Protein AF-A0A3B9Z3I5-F1 (afdb_monomer_lite)

pLDDT: mean 75.82, std 17.89, range [48.62, 97.94]

Sequence (96 aa):
MAITASGIIIRTRIADIRRTGRNSSGVRIIRPDDGDTVVAASAFGQGDLDFVDFATPVVPDPEDSSVRILAPDEIEDDEPTEGATVDDEPETTPDA

Foldseek 3Di:
DWAKPVGDDDDDDPVVADDDDPPDPGDDRDDDDPPMDTPDDDDDDPPPPDPPPPVDPPPPDPPPPVDDDDDPVRPDPPDPPPDPPPPPDPPDDDDD

Radius of gyration: 24.22 Å; chains: 1; bounding box: 31×71×50 Å

Structure (mmCIF, N/CA/C/O ba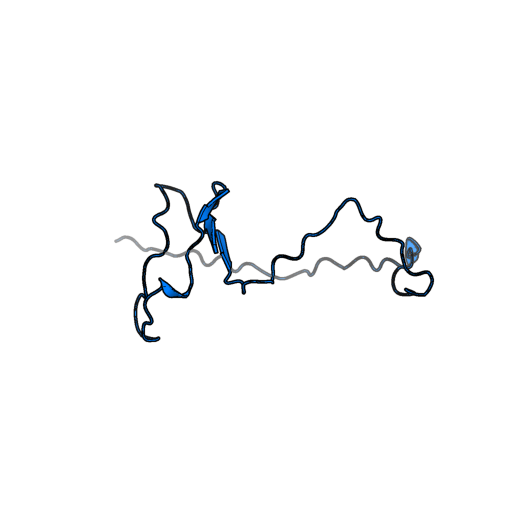ckbone):
data_AF-A0A3B9Z3I5-F1
#
_entry.id   AF-A0A3B9Z3I5-F1
#
loop_
_atom_site.group_PDB
_atom_site.id
_atom_site.type_symbol
_atom_site.label_atom_id
_atom_site.label_alt_id
_atom_site.label_comp_id
_atom_site.label_asym_id
_atom_site.label_entity_id
_atom_site.label_seq_id
_atom_site.pdbx_PDB_ins_code
_atom_site.Cartn_x
_atom_site.Cartn_y
_atom_site.Cartn_z
_atom_site.occupancy
_atom_site.B_iso_or_equiv
_atom_site.auth_seq_id
_atom_site.auth_comp_id
_atom_site.auth_asym_id
_atom_site.auth_atom_id
_atom_site.pdbx_PDB_model_num
ATOM 1 N N . MET A 1 1 ? 0.073 -5.165 -4.345 1.00 91.25 1 MET A N 1
ATOM 2 C CA . MET A 1 1 ? -1.116 -5.182 -3.477 1.00 91.25 1 MET A CA 1
ATOM 3 C C . MET A 1 1 ? -0.971 -4.090 -2.433 1.00 91.25 1 MET A C 1
ATOM 5 O O . MET A 1 1 ? 0.156 -3.805 -2.044 1.00 91.25 1 MET A O 1
ATOM 9 N N . ALA A 1 2 ? -2.083 -3.496 -2.012 1.00 95.00 2 ALA A N 1
ATOM 10 C CA . ALA A 1 2 ? -2.185 -2.641 -0.830 1.00 95.00 2 ALA A CA 1
ATOM 11 C C . ALA A 1 2 ? -3.359 -3.139 0.025 1.00 95.00 2 ALA A C 1
ATOM 13 O O . ALA A 1 2 ? -4.357 -3.586 -0.544 1.00 95.00 2 ALA A O 1
ATOM 14 N N . ILE A 1 3 ? -3.216 -3.100 1.347 1.00 96.75 3 ILE A N 1
ATOM 15 C CA . ILE A 1 3 ? -4.176 -3.632 2.319 1.00 96.75 3 ILE A CA 1
ATOM 16 C C . ILE A 1 3 ? -4.453 -2.547 3.355 1.00 96.75 3 ILE A C 1
ATOM 18 O O . ILE A 1 3 ? -3.509 -1.960 3.894 1.00 96.75 3 ILE A O 1
ATOM 22 N N . THR A 1 4 ? -5.727 -2.270 3.617 1.00 97.81 4 THR A N 1
ATOM 23 C CA . THR A 1 4 ? -6.142 -1.338 4.671 1.00 97.81 4 THR A CA 1
ATOM 24 C C . THR A 1 4 ? -6.371 -2.037 6.010 1.00 97.81 4 THR A C 1
ATOM 26 O O . THR A 1 4 ? -6.485 -3.263 6.061 1.00 97.81 4 THR A O 1
ATOM 29 N N . ALA A 1 5 ? -6.444 -1.273 7.101 1.00 97.75 5 ALA A N 1
ATOM 30 C CA . ALA A 1 5 ? -6.727 -1.800 8.438 1.00 97.75 5 ALA A CA 1
ATOM 31 C C . ALA A 1 5 ? -8.100 -2.488 8.506 1.00 97.75 5 ALA A C 1
ATOM 33 O O . ALA A 1 5 ? -8.257 -3.491 9.199 1.00 97.75 5 ALA A O 1
ATOM 34 N N . SER A 1 6 ? -9.074 -1.994 7.736 1.00 96.94 6 SER A N 1
ATOM 35 C CA . SER A 1 6 ? -10.400 -2.609 7.584 1.00 96.94 6 SER A CA 1
ATOM 36 C C . SER A 1 6 ? -10.409 -3.906 6.755 1.00 96.94 6 SER A C 1
ATOM 38 O O . SER A 1 6 ? -11.449 -4.553 6.628 1.00 96.94 6 SER A O 1
ATOM 40 N N . GLY A 1 7 ? -9.262 -4.316 6.200 1.00 95.38 7 GLY A N 1
ATOM 41 C CA . GLY A 1 7 ? -9.118 -5.542 5.413 1.00 95.38 7 GLY A CA 1
ATOM 42 C C . GLY A 1 7 ? -9.430 -5.381 3.923 1.00 95.38 7 GLY A C 1
ATOM 43 O O . GLY A 1 7 ? -9.540 -6.381 3.211 1.00 95.38 7 GLY A O 1
ATOM 44 N N . ILE A 1 8 ? -9.553 -4.151 3.412 1.00 95.81 8 ILE A N 1
ATOM 45 C CA . ILE A 1 8 ? -9.756 -3.911 1.979 1.00 95.81 8 ILE A CA 1
ATOM 46 C C . ILE A 1 8 ? -8.437 -4.146 1.243 1.00 95.81 8 ILE A C 1
ATOM 48 O O . ILE A 1 8 ? -7.425 -3.501 1.517 1.00 95.81 8 ILE A O 1
ATOM 52 N N . ILE A 1 9 ? -8.460 -5.057 0.266 1.00 95.31 9 ILE A N 1
ATOM 53 C CA . ILE A 1 9 ? -7.292 -5.421 -0.542 1.00 95.31 9 ILE A CA 1
ATOM 54 C C . ILE A 1 9 ? -7.448 -4.879 -1.958 1.00 95.31 9 ILE A C 1
ATOM 56 O O . ILE A 1 9 ? -8.391 -5.216 -2.674 1.00 95.31 9 ILE A O 1
ATOM 60 N N . ILE A 1 10 ? -6.458 -4.108 -2.407 1.00 94.00 10 ILE A N 1
ATOM 61 C CA . ILE A 1 10 ? -6.388 -3.596 -3.776 1.00 94.00 10 ILE A CA 1
ATOM 62 C C . ILE A 1 10 ? -5.213 -4.216 -4.525 1.00 94.00 10 ILE A C 1
ATOM 64 O O . ILE A 1 10 ? -4.053 -4.186 -4.095 1.00 94.00 10 ILE A O 1
ATOM 68 N N . ARG A 1 11 ? -5.526 -4.779 -5.697 1.00 92.44 11 ARG A N 1
ATOM 69 C CA . ARG A 1 11 ? -4.565 -5.358 -6.637 1.00 92.44 11 ARG A CA 1
ATOM 70 C C . ARG A 1 11 ? -4.409 -4.434 -7.838 1.00 92.44 11 ARG A C 1
ATOM 72 O O . ARG A 1 11 ? -5.343 -4.248 -8.608 1.00 92.44 11 ARG A O 1
ATOM 79 N N . THR A 1 12 ? -3.199 -3.930 -8.030 1.00 92.12 12 THR A N 1
ATOM 80 C CA . THR A 1 12 ? -2.842 -3.073 -9.164 1.00 92.12 12 THR A CA 1
ATOM 81 C C . THR A 1 12 ? -1.703 -3.734 -9.921 1.00 92.12 12 THR A C 1
ATOM 83 O O . THR A 1 12 ? -0.739 -4.189 -9.299 1.00 92.12 12 THR A O 1
ATOM 86 N N . ARG A 1 13 ? -1.798 -3.812 -11.254 1.00 92.38 13 ARG A N 1
ATOM 87 C CA . ARG A 1 13 ? -0.669 -4.277 -12.067 1.00 92.38 13 ARG A CA 1
ATOM 88 C C . ARG A 1 13 ? 0.440 -3.238 -11.995 1.00 92.38 13 ARG A C 1
ATOM 90 O O . ARG A 1 13 ? 0.186 -2.049 -12.151 1.00 92.38 13 ARG A O 1
ATOM 97 N N . ILE A 1 14 ? 1.680 -3.688 -11.816 1.00 91.38 14 ILE A N 1
ATOM 98 C CA . ILE A 1 14 ? 2.847 -2.792 -11.750 1.00 91.38 14 ILE A CA 1
ATOM 99 C C . ILE A 1 14 ? 2.973 -1.952 -13.029 1.00 91.38 14 ILE A C 1
ATOM 101 O O . ILE A 1 14 ? 3.344 -0.785 -12.958 1.00 91.38 14 ILE A O 1
ATOM 105 N N . ALA A 1 15 ? 2.605 -2.518 -14.183 1.00 92.19 15 ALA A N 1
ATOM 106 C CA . ALA A 1 15 ? 2.611 -1.820 -15.467 1.00 92.19 15 ALA A CA 1
ATOM 107 C C . ALA A 1 15 ? 1.672 -0.597 -15.515 1.00 92.19 15 ALA A C 1
ATOM 109 O O . ALA A 1 15 ? 1.935 0.329 -16.278 1.00 92.19 15 ALA A O 1
ATOM 110 N N . ASP A 1 16 ? 0.627 -0.571 -14.684 1.00 92.12 16 ASP A N 1
ATOM 111 C CA . ASP A 1 16 ? -0.341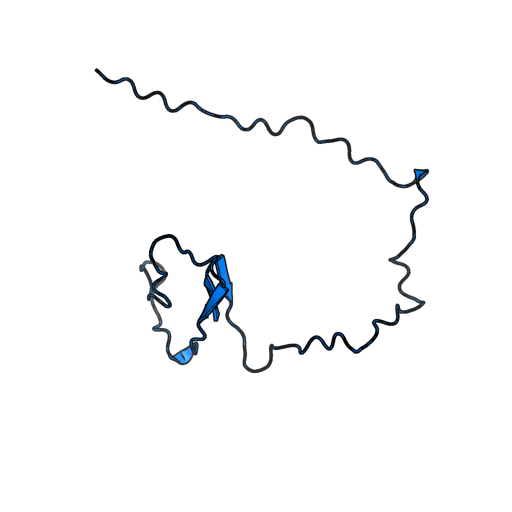 0.529 -14.633 1.00 92.12 16 ASP A CA 1
ATOM 112 C C . ASP A 1 16 ? 0.147 1.681 -13.722 1.00 92.12 16 ASP A C 1
ATOM 114 O O . ASP A 1 16 ? -0.422 2.774 -13.725 1.00 92.12 16 ASP A O 1
ATOM 118 N N . ILE A 1 17 ? 1.219 1.473 -12.943 1.00 93.12 17 ILE A N 1
ATOM 119 C CA . ILE A 1 17 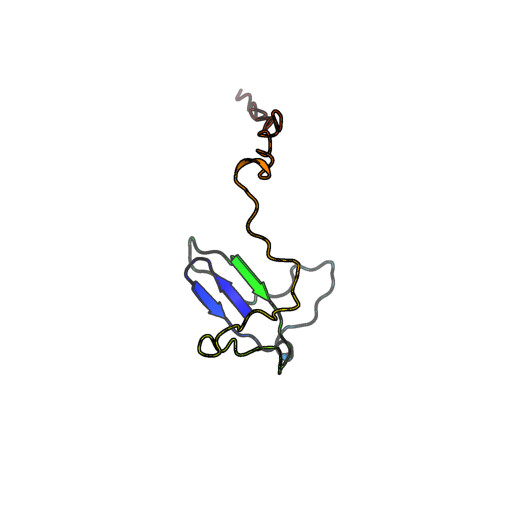? 1.779 2.480 -12.033 1.00 93.12 17 ILE A CA 1
ATOM 120 C C . ILE A 1 17 ? 2.756 3.375 -12.800 1.00 93.12 17 ILE A C 1
ATOM 122 O O . ILE A 1 17 ? 3.794 2.934 -13.300 1.00 93.12 17 ILE A O 1
ATOM 126 N N . ARG A 1 18 ? 2.451 4.676 -12.857 1.00 93.62 18 ARG A N 1
ATOM 127 C CA . ARG A 1 18 ? 3.318 5.661 -13.514 1.00 93.62 18 ARG A CA 1
ATOM 128 C C . ARG A 1 18 ? 4.680 5.732 -12.822 1.00 93.62 18 ARG A C 1
ATOM 130 O O . ARG A 1 18 ? 4.769 5.955 -11.616 1.00 93.62 18 ARG A O 1
ATOM 137 N N . ARG A 1 19 ? 5.750 5.651 -13.617 1.00 93.88 19 ARG A N 1
ATOM 138 C CA . ARG A 1 19 ? 7.113 5.925 -13.145 1.00 93.88 19 ARG A CA 1
ATOM 139 C C . ARG A 1 19 ? 7.248 7.397 -12.772 1.00 93.88 19 ARG A C 1
ATOM 141 O O . ARG A 1 19 ? 6.928 8.276 -13.572 1.00 93.88 19 ARG A O 1
ATOM 148 N N . THR A 1 20 ? 7.749 7.649 -11.572 1.00 94.69 20 THR A N 1
ATOM 149 C CA . THR A 1 20 ? 7.943 8.993 -11.029 1.00 94.69 20 THR A CA 1
ATOM 150 C C . THR A 1 20 ? 9.335 9.128 -10.415 1.00 94.69 20 THR A C 1
ATOM 152 O O . 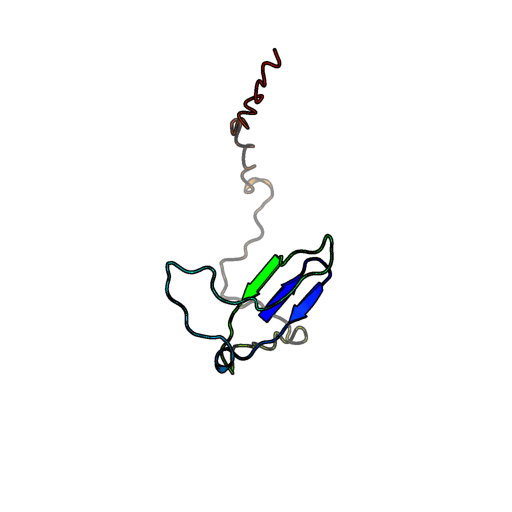THR A 1 20 ? 9.963 8.130 -10.063 1.00 94.69 20 THR A O 1
ATOM 155 N N . GLY A 1 21 ? 9.845 10.357 -10.339 1.00 94.38 21 GLY A N 1
ATOM 156 C CA . GLY A 1 21 ? 11.151 10.642 -9.744 1.00 94.38 21 GLY A CA 1
ATOM 157 C C . GLY A 1 21 ? 11.129 10.542 -8.216 1.00 94.38 21 GLY A C 1
ATOM 158 O O . GLY A 1 21 ? 10.070 10.616 -7.597 1.00 94.38 21 GLY A O 1
ATOM 159 N N . ARG A 1 22 ? 12.308 10.425 -7.594 1.00 93.00 22 ARG A N 1
ATOM 160 C CA . ARG A 1 22 ? 12.428 10.325 -6.126 1.00 93.00 22 ARG A CA 1
ATOM 161 C C . ARG A 1 22 ? 11.955 11.581 -5.390 1.00 93.00 22 ARG A C 1
ATOM 163 O O . ARG A 1 22 ? 11.396 11.464 -4.313 1.00 93.00 22 ARG A O 1
ATOM 170 N N . ASN A 1 23 ? 12.136 12.763 -5.982 1.00 96.38 23 ASN A N 1
ATOM 171 C CA . ASN A 1 23 ? 11.675 14.028 -5.407 1.00 96.38 23 ASN A CA 1
ATOM 172 C C . ASN A 1 23 ? 10.252 14.374 -5.884 1.00 96.38 23 ASN A C 1
ATOM 174 O O . ASN A 1 23 ? 10.022 15.400 -6.519 1.00 96.38 23 ASN A O 1
ATOM 178 N N . SER A 1 24 ? 9.314 13.446 -5.692 1.00 94.44 24 SER A N 1
ATOM 179 C CA . SER A 1 24 ? 7.908 13.623 -6.063 1.00 94.44 24 SER A CA 1
ATOM 180 C C . SER A 1 24 ? 6.995 12.916 -5.068 1.00 94.44 24 SER A C 1
ATOM 182 O O . SER A 1 24 ? 7.402 11.952 -4.427 1.00 94.44 24 SER A O 1
ATOM 184 N N . SER A 1 25 ? 5.734 13.338 -4.990 1.00 92.81 25 SER A N 1
ATOM 185 C CA . SER A 1 25 ? 4.715 12.696 -4.143 1.00 92.81 25 SER A CA 1
ATOM 186 C C . SER A 1 25 ? 4.207 11.354 -4.688 1.00 92.81 25 SER A C 1
ATOM 188 O O . SER A 1 25 ? 3.342 10.724 -4.085 1.00 92.81 25 SER A O 1
ATOM 190 N N . GLY A 1 26 ? 4.707 10.920 -5.845 1.00 93.50 26 GLY A N 1
ATOM 191 C CA . GLY A 1 26 ? 4.280 9.690 -6.494 1.00 93.50 26 GLY A CA 1
ATOM 192 C C . GLY A 1 26 ? 2.846 9.722 -7.023 1.00 93.50 26 GLY A C 1
ATOM 193 O O . GLY A 1 26 ? 2.325 10.764 -7.419 1.00 93.50 26 GLY A O 1
ATOM 194 N N . VAL A 1 27 ? 2.230 8.541 -7.091 1.00 93.50 27 VAL A N 1
ATOM 195 C CA . VAL A 1 27 ? 0.846 8.355 -7.541 1.00 93.50 27 VAL A CA 1
ATOM 196 C C . VAL A 1 27 ? 0.035 7.643 -6.472 1.00 93.50 27 VAL A C 1
ATOM 198 O O . VAL A 1 27 ? 0.547 6.804 -5.733 1.00 93.50 27 VAL A O 1
ATOM 201 N N . ARG A 1 28 ? -1.254 7.967 -6.398 1.00 93.25 28 ARG A N 1
ATOM 202 C CA . ARG A 1 28 ? -2.161 7.366 -5.424 1.00 93.25 28 ARG A CA 1
ATOM 203 C C . ARG A 1 28 ? -2.698 6.033 -5.947 1.00 93.25 28 ARG A C 1
ATOM 205 O O . ARG A 1 28 ? -3.354 6.011 -6.982 1.00 93.25 28 ARG A O 1
ATOM 212 N N . ILE A 1 29 ? -2.445 4.953 -5.207 1.00 93.69 29 ILE A N 1
ATOM 213 C CA . ILE A 1 29 ? -2.945 3.601 -5.517 1.00 93.69 29 ILE A CA 1
ATOM 214 C C . ILE A 1 29 ? -4.364 3.384 -4.963 1.00 93.69 29 ILE A C 1
ATOM 216 O O . ILE A 1 29 ? -5.195 2.775 -5.628 1.00 93.69 29 ILE A O 1
ATOM 220 N N . ILE A 1 30 ? -4.646 3.902 -3.763 1.00 94.00 30 ILE A N 1
ATOM 221 C CA . ILE A 1 30 ? -5.914 3.743 -3.036 1.00 94.00 30 ILE A CA 1
ATOM 222 C C . ILE A 1 30 ? -6.322 5.064 -2.374 1.00 94.00 30 ILE A C 1
ATOM 224 O O . ILE A 1 30 ? -5.466 5.868 -2.000 1.00 94.00 30 ILE A O 1
ATOM 228 N N . ARG A 1 31 ? -7.630 5.290 -2.239 1.00 94.88 31 ARG A N 1
ATOM 229 C CA . ARG A 1 31 ? -8.208 6.273 -1.315 1.00 94.88 31 ARG A CA 1
ATOM 230 C C . ARG A 1 31 ? -8.900 5.486 -0.199 1.00 94.88 31 ARG A C 1
ATOM 232 O O . ARG A 1 31 ? -9.927 4.890 -0.503 1.00 94.88 31 ARG A O 1
ATOM 239 N N . PRO A 1 32 ? -8.314 5.403 1.005 1.00 94.94 32 PRO A N 1
ATOM 240 C CA . PRO A 1 32 ? -9.011 4.847 2.158 1.00 94.94 32 PRO A CA 1
ATOM 241 C C . PRO A 1 32 ? -10.254 5.685 2.471 1.00 94.94 32 PRO A C 1
ATOM 243 O O . PRO A 1 32 ? -10.268 6.885 2.173 1.00 94.94 32 PRO A O 1
ATOM 246 N N . ASP A 1 33 ? -11.269 5.050 3.047 1.00 95.50 33 ASP A N 1
ATOM 247 C CA . ASP A 1 33 ? -12.419 5.753 3.613 1.00 95.50 33 ASP A CA 1
ATOM 248 C C . ASP A 1 33 ? -12.010 6.524 4.882 1.00 95.50 33 ASP A C 1
ATOM 250 O O . ASP A 1 33 ? -10.912 6.343 5.420 1.00 95.50 33 ASP A O 1
ATOM 254 N N . ASP A 1 34 ? -12.887 7.404 5.364 1.00 96.44 34 ASP A N 1
ATOM 255 C CA . ASP A 1 34 ? -12.611 8.210 6.553 1.00 96.44 34 ASP A CA 1
ATOM 256 C C . ASP A 1 34 ? -12.348 7.321 7.780 1.00 96.44 34 ASP A C 1
ATOM 258 O O . ASP A 1 34 ? -13.161 6.475 8.151 1.00 96.44 34 ASP A O 1
ATOM 262 N N . GLY A 1 35 ? -11.195 7.533 8.421 1.00 96.88 35 GLY A N 1
ATOM 263 C CA . GLY A 1 35 ? -10.750 6.750 9.578 1.00 96.88 35 GLY A CA 1
ATOM 264 C C . GLY A 1 35 ? -10.044 5.433 9.239 1.00 96.88 35 GLY A C 1
ATOM 265 O O . GLY A 1 35 ? -9.585 4.756 10.156 1.00 96.88 35 GLY A O 1
ATOM 266 N N . ASP A 1 36 ? -9.908 5.079 7.959 1.00 97.19 36 ASP A N 1
ATOM 267 C CA . ASP A 1 36 ? -9.147 3.907 7.523 1.00 97.19 36 ASP A CA 1
ATOM 268 C C . ASP A 1 36 ? -7.734 4.291 7.056 1.00 97.19 36 ASP A C 1
ATOM 270 O O . ASP A 1 36 ? -7.447 5.423 6.658 1.00 97.19 36 ASP A O 1
ATOM 274 N N . THR A 1 37 ? -6.817 3.330 7.101 1.00 97.31 37 THR A N 1
ATOM 275 C CA . THR A 1 37 ? -5.415 3.538 6.732 1.00 97.31 37 THR A CA 1
ATOM 276 C C . THR A 1 37 ? -4.836 2.320 6.037 1.00 97.31 37 THR A C 1
ATOM 278 O O . THR A 1 37 ? -5.289 1.196 6.236 1.00 97.31 37 THR A O 1
ATOM 281 N N . VAL A 1 38 ? -3.809 2.531 5.216 1.00 96.81 38 VAL A N 1
ATOM 282 C CA . VAL A 1 38 ? -3.058 1.440 4.589 1.00 96.81 38 VAL A CA 1
ATOM 283 C C . VAL A 1 38 ? -2.069 0.885 5.607 1.00 96.81 38 VAL A C 1
ATOM 285 O O . VAL A 1 38 ? -1.185 1.605 6.060 1.00 96.81 38 VAL A O 1
ATOM 288 N N . VAL A 1 39 ? -2.197 -0.400 5.927 1.00 97.94 39 VAL A N 1
ATOM 289 C CA . VAL A 1 39 ? -1.329 -1.092 6.896 1.00 97.94 39 VAL A CA 1
ATOM 290 C C . VAL A 1 39 ? -0.266 -1.951 6.223 1.00 97.94 39 VAL A C 1
ATOM 292 O O . VAL A 1 39 ? 0.764 -2.236 6.825 1.00 97.94 39 VAL A O 1
ATOM 295 N N . ALA A 1 40 ? -0.476 -2.347 4.964 1.00 96.38 40 ALA A N 1
ATOM 296 C CA . ALA A 1 40 ? 0.509 -3.119 4.217 1.00 96.38 40 ALA A CA 1
ATOM 297 C C . ALA A 1 40 ? 0.487 -2.800 2.721 1.00 96.38 40 ALA A C 1
ATOM 299 O O . ALA A 1 40 ? -0.560 -2.549 2.119 1.00 96.38 40 ALA A O 1
ATOM 300 N N . ALA A 1 41 ? 1.658 -2.876 2.096 1.00 94.25 41 ALA A N 1
ATOM 301 C CA . ALA A 1 41 ? 1.811 -2.851 0.651 1.00 94.25 41 ALA A CA 1
ATOM 302 C C . ALA A 1 41 ? 2.961 -3.773 0.243 1.00 94.25 41 ALA A C 1
ATOM 304 O O . ALA A 1 41 ? 4.017 -3.772 0.865 1.00 94.25 41 ALA A O 1
ATOM 305 N N . SER A 1 42 ? 2.756 -4.553 -0.815 1.00 93.69 42 SER A N 1
ATOM 306 C CA . SER A 1 42 ? 3.790 -5.435 -1.359 1.00 93.69 42 SER A CA 1
ATOM 307 C C . SER A 1 42 ? 3.643 -5.589 -2.868 1.00 93.69 42 SER A C 1
ATOM 309 O O . SER A 1 42 ? 2.529 -5.584 -3.404 1.00 93.69 42 SER A O 1
ATOM 311 N N . ALA A 1 43 ? 4.762 -5.706 -3.570 1.00 91.12 43 ALA A N 1
ATOM 312 C CA . ALA A 1 43 ? 4.815 -6.011 -4.991 1.00 91.12 43 ALA A CA 1
ATOM 313 C C . ALA A 1 43 ? 5.283 -7.458 -5.157 1.00 91.12 43 ALA A C 1
ATOM 315 O O . ALA A 1 43 ? 6.276 -7.848 -4.559 1.00 91.12 43 ALA A O 1
ATOM 316 N N . PHE A 1 44 ? 4.574 -8.224 -5.982 1.00 88.06 44 PHE A N 1
ATOM 317 C CA . PHE A 1 44 ? 4.866 -9.634 -6.224 1.00 88.06 44 PHE A CA 1
ATOM 318 C C . PHE A 1 44 ? 4.981 -9.878 -7.724 1.00 88.06 44 PHE A C 1
ATOM 320 O O . PHE A 1 44 ? 4.234 -9.284 -8.516 1.00 88.06 44 PHE A O 1
ATOM 327 N N . GLY A 1 45 ? 5.917 -10.741 -8.102 1.00 85.69 45 GLY A N 1
ATOM 328 C CA . GLY A 1 45 ? 6.043 -11.280 -9.443 1.00 85.69 45 GLY A CA 1
ATOM 329 C C . GLY A 1 45 ? 4.921 -12.262 -9.767 1.00 85.69 45 GLY A C 1
ATOM 330 O O . GLY A 1 45 ? 4.197 -12.759 -8.901 1.00 85.69 45 GLY A O 1
ATOM 331 N N . GLN A 1 46 ? 4.759 -12.547 -11.056 1.00 67.69 46 GLN A N 1
ATOM 332 C CA . GLN A 1 46 ? 3.822 -13.563 -11.516 1.00 67.69 46 GLN A CA 1
ATOM 333 C C . GLN A 1 46 ? 4.435 -14.945 -11.258 1.00 67.69 46 GLN A C 1
ATOM 335 O O . GLN A 1 46 ? 5.124 -15.485 -12.115 1.00 67.69 46 GLN A O 1
ATOM 340 N N . GLY A 1 47 ? 4.235 -15.461 -10.045 1.00 69.38 47 GLY A N 1
ATOM 341 C CA . GLY A 1 47 ? 4.825 -16.719 -9.577 1.00 69.38 47 GLY A CA 1
ATOM 342 C C . GLY A 1 47 ? 5.061 -16.775 -8.067 1.00 69.38 47 GLY A C 1
ATOM 343 O O . GLY A 1 47 ? 5.067 -17.866 -7.524 1.00 69.38 47 GLY A O 1
ATOM 344 N N . ASP A 1 4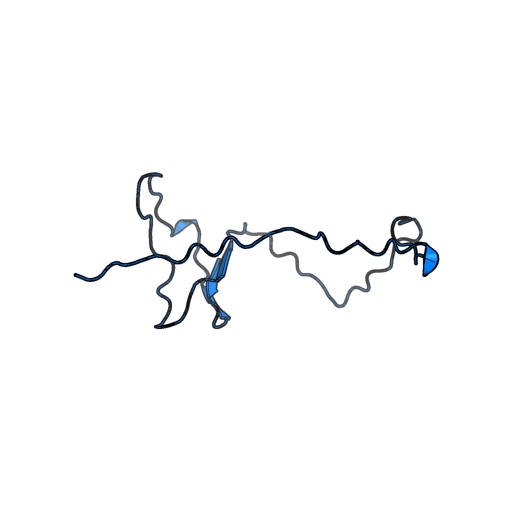8 ? 5.147 -15.626 -7.388 1.00 65.12 48 ASP A N 1
ATOM 345 C CA . ASP A 1 48 ? 5.512 -15.534 -5.957 1.00 65.12 48 ASP A CA 1
ATOM 346 C C . ASP A 1 48 ? 4.372 -15.894 -4.984 1.00 65.12 48 ASP A C 1
ATOM 348 O O . ASP A 1 48 ? 4.445 -15.601 -3.792 1.00 65.12 48 ASP A O 1
ATOM 352 N N . LEU A 1 49 ? 3.266 -16.455 -5.480 1.00 61.16 49 LEU A N 1
ATOM 353 C CA . LEU A 1 49 ? 2.221 -16.965 -4.599 1.00 61.16 49 LEU A CA 1
ATOM 354 C C . LEU A 1 49 ? 2.517 -18.427 -4.322 1.00 61.16 49 LEU A C 1
ATOM 356 O O . LEU A 1 49 ? 1.984 -19.318 -4.986 1.00 61.16 49 LEU A O 1
ATOM 360 N N . ASP A 1 50 ? 3.367 -18.643 -3.328 1.00 61.97 50 ASP A N 1
ATOM 361 C CA . ASP A 1 50 ? 3.541 -19.951 -2.727 1.00 61.97 50 ASP A CA 1
ATOM 362 C C . ASP A 1 50 ? 2.190 -20.340 -2.121 1.00 61.97 50 ASP A C 1
ATOM 364 O O . ASP A 1 50 ? 1.709 -19.745 -1.151 1.00 61.97 50 ASP A O 1
ATOM 368 N N . PHE A 1 51 ? 1.518 -21.307 -2.742 1.00 54.00 51 PHE A N 1
ATOM 369 C CA . PHE A 1 51 ? 0.387 -21.966 -2.113 1.00 54.00 51 PHE A CA 1
ATOM 370 C C . PHE A 1 51 ? 0.936 -22.727 -0.909 1.00 54.00 51 PHE A C 1
ATOM 372 O O . PHE A 1 51 ? 1.496 -23.811 -1.057 1.00 54.00 51 PHE A O 1
ATOM 379 N N . VAL A 1 52 ? 0.800 -22.144 0.281 1.00 54.72 52 VAL A N 1
ATOM 380 C CA . VAL A 1 52 ? 1.063 -22.852 1.533 1.00 54.72 52 VAL A CA 1
ATOM 381 C C . VAL A 1 52 ? -0.070 -23.858 1.704 1.00 54.72 52 VAL A C 1
ATOM 383 O O . VAL A 1 52 ? -1.177 -23.513 2.121 1.00 54.72 52 VAL A O 1
ATOM 386 N N . ASP A 1 53 ? 0.169 -25.095 1.275 1.00 50.16 53 ASP A N 1
ATOM 387 C CA . ASP A 1 53 ? -0.766 -26.185 1.501 1.00 50.16 53 ASP A CA 1
ATOM 388 C C . ASP A 1 53 ? -0.714 -26.590 2.977 1.00 50.16 53 ASP A C 1
ATOM 390 O O . ASP A 1 53 ? 0.116 -27.393 3.396 1.00 50.16 53 ASP A O 1
ATOM 394 N N . PHE A 1 54 ? -1.628 -26.039 3.775 1.00 56.09 54 PHE A N 1
ATOM 395 C CA . PHE A 1 54 ? -1.802 -26.435 5.173 1.00 56.09 54 PHE A CA 1
ATOM 396 C C . PHE A 1 54 ? -2.230 -27.906 5.336 1.00 56.09 54 PHE A C 1
ATOM 398 O O . PHE A 1 54 ? -2.238 -28.406 6.459 1.00 56.09 54 PHE A O 1
ATOM 405 N N . ALA A 1 55 ? -2.603 -28.606 4.254 1.00 64.69 55 ALA A N 1
ATOM 406 C CA . ALA A 1 55 ? -2.904 -30.035 4.286 1.00 64.69 55 ALA A CA 1
ATOM 407 C C . ALA A 1 55 ? -1.659 -30.922 4.133 1.00 64.69 55 ALA A C 1
ATOM 409 O O . ALA A 1 55 ? -1.763 -32.132 4.342 1.00 64.69 55 ALA A O 1
ATOM 410 N N . THR A 1 56 ? -0.488 -30.357 3.820 1.00 52.94 56 THR A N 1
ATOM 411 C CA . THR A 1 56 ? 0.766 -31.108 3.857 1.00 52.94 56 THR A CA 1
ATOM 412 C C . THR A 1 56 ? 1.291 -31.102 5.296 1.00 52.94 56 THR A C 1
ATOM 414 O O . THR A 1 56 ? 1.706 -30.049 5.785 1.00 52.94 56 THR A O 1
ATOM 417 N N . PRO A 1 57 ? 1.273 -32.239 6.020 1.00 56.22 57 PRO A N 1
ATOM 418 C CA . PRO A 1 57 ? 1.870 -32.288 7.344 1.00 56.22 57 PRO A CA 1
ATOM 419 C C . PRO A 1 57 ? 3.363 -31.988 7.207 1.00 56.22 57 PRO A C 1
ATOM 421 O O . PRO A 1 57 ? 4.077 -32.683 6.483 1.00 56.22 57 PRO A O 1
ATOM 424 N N . VAL A 1 58 ? 3.832 -30.952 7.906 1.00 64.50 58 VAL A N 1
ATOM 425 C CA . VAL A 1 58 ? 5.262 -30.734 8.128 1.00 64.50 58 VAL A CA 1
ATOM 426 C C . VAL A 1 58 ? 5.748 -31.928 8.940 1.00 64.50 58 VAL A C 1
ATOM 428 O O . VAL A 1 58 ? 5.524 -32.003 10.146 1.00 64.50 58 VAL A O 1
ATOM 431 N N . VAL A 1 59 ? 6.334 -32.912 8.262 1.00 68.88 59 VAL A N 1
ATOM 432 C CA . VAL A 1 59 ? 7.053 -33.993 8.927 1.00 68.88 59 VAL A CA 1
ATOM 433 C C . VAL A 1 59 ? 8.389 -33.382 9.344 1.00 68.88 59 VAL A C 1
ATOM 435 O O . VAL A 1 59 ? 9.150 -33.003 8.452 1.00 68.88 59 VAL A O 1
ATOM 438 N N . PRO A 1 60 ? 8.664 -33.206 10.648 1.00 61.66 60 PRO A N 1
ATOM 439 C CA . PRO A 1 60 ? 9.965 -32.721 11.080 1.00 61.66 60 PRO A CA 1
ATOM 440 C C . PRO A 1 60 ? 11.033 -33.682 10.556 1.00 61.66 60 PRO A C 1
ATOM 442 O O . PRO A 1 60 ? 10.906 -34.901 10.713 1.00 61.66 60 PRO A O 1
ATOM 445 N N . ASP A 1 61 ? 12.046 -33.133 9.892 1.00 66.38 61 ASP A N 1
ATOM 446 C CA . ASP A 1 61 ? 13.211 -33.904 9.481 1.00 66.38 61 ASP A CA 1
ATOM 447 C C . ASP A 1 61 ? 13.873 -34.455 10.757 1.00 66.38 61 ASP A C 1
ATOM 449 O O . ASP A 1 61 ? 14.178 -33.672 11.662 1.00 66.38 61 ASP A O 1
ATOM 453 N N . PRO A 1 62 ? 14.072 -35.780 10.887 1.00 63.44 62 PRO A N 1
ATOM 454 C CA . PRO A 1 62 ? 14.745 -36.344 12.052 1.00 63.44 62 PRO A CA 1
ATOM 455 C C . PRO A 1 62 ? 16.183 -35.824 12.235 1.00 63.44 62 PRO A C 1
ATOM 457 O O . PRO A 1 62 ? 16.742 -36.000 13.317 1.00 63.44 62 PRO A O 1
ATOM 460 N N . GLU A 1 63 ? 16.780 -35.192 11.219 1.00 62.34 63 GLU A N 1
ATOM 461 C CA . GLU A 1 63 ? 18.121 -34.601 11.278 1.00 62.34 63 GLU A CA 1
ATOM 462 C C . GLU A 1 63 ? 18.114 -33.098 11.616 1.00 62.34 63 GLU A C 1
ATOM 464 O O . GLU A 1 63 ? 19.184 -32.516 11.829 1.00 62.34 63 GLU A O 1
ATOM 469 N N . ASP A 1 64 ? 16.940 -32.460 11.738 1.00 62.09 64 ASP A N 1
ATOM 470 C CA . ASP A 1 64 ? 16.833 -31.069 12.189 1.00 62.09 64 ASP A CA 1
ATOM 471 C C . ASP A 1 64 ? 17.041 -30.979 13.708 1.00 62.09 64 ASP A C 1
ATOM 473 O O . ASP A 1 64 ? 16.135 -30.854 14.532 1.00 62.09 64 ASP A O 1
ATOM 477 N N . SER A 1 65 ? 18.315 -31.080 14.080 1.00 56.81 65 SER A N 1
ATOM 478 C CA . SER A 1 65 ? 18.830 -31.000 15.447 1.00 56.81 65 SER A CA 1
ATOM 479 C C . SER A 1 65 ? 18.609 -29.644 16.137 1.00 56.81 65 SER A C 1
ATOM 481 O O . SER A 1 65 ? 19.019 -29.490 17.291 1.00 56.81 65 SER A O 1
ATOM 483 N N . SER A 1 66 ? 17.970 -28.678 15.465 1.00 57.69 66 SER A N 1
ATOM 484 C CA . SER A 1 66 ? 17.725 -27.329 15.985 1.00 57.69 66 SER A CA 1
ATOM 485 C C . SER A 1 66 ? 16.519 -27.234 16.926 1.00 57.69 66 SER A C 1
ATOM 487 O O . SER A 1 66 ? 16.455 -26.309 17.735 1.00 57.69 66 SER A O 1
ATOM 489 N N . VAL A 1 67 ? 15.600 -28.207 16.902 1.00 50.84 67 VAL A N 1
ATOM 490 C CA . VAL A 1 67 ? 14.443 -28.238 17.809 1.00 50.84 67 VAL A CA 1
ATOM 491 C C . VAL A 1 67 ? 14.727 -29.187 18.971 1.00 50.84 67 VAL A C 1
ATOM 493 O O . VAL A 1 67 ? 14.492 -30.393 18.892 1.00 50.84 67 VAL A O 1
ATOM 496 N N . ARG A 1 68 ? 15.232 -28.647 20.084 1.00 58.31 68 ARG A N 1
ATOM 497 C CA . ARG A 1 68 ? 15.309 -29.368 21.364 1.00 58.31 68 ARG A CA 1
ATOM 498 C C . ARG A 1 68 ? 14.353 -28.746 22.369 1.00 58.31 68 ARG A C 1
ATOM 500 O O . ARG A 1 68 ? 14.287 -27.530 22.503 1.00 58.31 68 ARG A O 1
ATOM 507 N N . ILE A 1 69 ? 13.614 -29.602 23.072 1.00 57.28 69 ILE A N 1
ATOM 508 C CA . ILE A 1 69 ? 12.840 -29.199 24.244 1.00 57.28 69 ILE A CA 1
ATOM 509 C C . ILE A 1 69 ? 13.862 -28.911 25.344 1.00 57.28 69 ILE A C 1
ATOM 511 O O . ILE A 1 69 ? 14.477 -29.846 25.854 1.00 57.28 69 ILE A O 1
ATOM 515 N N . LEU A 1 70 ? 14.073 -27.628 25.640 1.00 52.44 70 LEU A N 1
ATOM 516 C CA . LEU A 1 70 ? 14.921 -27.192 26.745 1.00 52.44 70 LEU A CA 1
ATOM 517 C C . LEU A 1 70 ? 14.305 -27.675 28.056 1.00 52.44 70 LEU A C 1
ATOM 519 O O . LEU A 1 70 ? 13.086 -27.577 28.252 1.00 52.44 70 LEU A O 1
ATOM 523 N N . ALA A 1 71 ? 15.133 -28.227 28.938 1.00 68.12 71 ALA A N 1
ATOM 524 C CA . ALA A 1 71 ? 14.683 -28.491 30.293 1.00 68.12 71 ALA A CA 1
ATOM 525 C C . ALA A 1 71 ? 14.335 -27.147 30.976 1.00 68.12 71 ALA A C 1
ATOM 527 O O . ALA A 1 71 ? 14.885 -26.112 30.599 1.00 68.12 71 ALA A O 1
ATOM 528 N N . PRO A 1 72 ? 13.397 -27.109 31.941 1.00 65.06 72 PRO A N 1
ATOM 529 C CA . PRO A 1 72 ? 12.950 -25.854 32.554 1.00 65.06 72 PRO A CA 1
ATOM 530 C C . PRO A 1 72 ? 14.081 -25.023 33.177 1.00 65.06 72 PRO A C 1
ATOM 532 O O . PRO A 1 72 ? 13.948 -23.815 33.304 1.00 65.06 72 PRO A O 1
ATOM 535 N N . ASP A 1 73 ? 15.173 -25.673 33.570 1.00 69.19 73 ASP A N 1
ATOM 536 C CA . ASP A 1 73 ? 16.395 -25.085 34.118 1.00 69.19 73 ASP A CA 1
ATOM 537 C C . ASP A 1 73 ? 17.365 -24.531 33.058 1.00 69.19 73 ASP A C 1
ATOM 539 O O . ASP A 1 73 ? 18.295 -23.814 33.413 1.00 69.19 73 ASP A O 1
ATOM 543 N N . GLU A 1 74 ? 17.150 -24.835 31.774 1.00 64.88 74 GLU A N 1
ATOM 544 C CA . GLU A 1 74 ? 17.921 -24.313 30.631 1.00 64.88 74 GLU A CA 1
ATOM 545 C C . GLU A 1 74 ? 17.251 -23.107 29.952 1.00 64.88 74 GLU A C 1
ATOM 547 O O . GLU A 1 74 ? 17.797 -22.542 29.004 1.00 64.88 74 GLU A O 1
ATOM 552 N N . ILE A 1 75 ? 16.059 -22.714 30.405 1.00 67.75 75 ILE A N 1
ATOM 553 C CA . ILE A 1 75 ? 15.430 -21.466 29.981 1.00 67.75 75 ILE A CA 1
ATOM 554 C C . ILE A 1 75 ? 16.095 -20.355 30.792 1.00 67.75 75 ILE A C 1
ATOM 556 O O . ILE A 1 75 ? 15.799 -20.181 31.971 1.00 67.75 75 ILE A O 1
ATOM 560 N N . GLU A 1 76 ? 17.025 -19.626 30.177 1.00 63.00 76 GLU A N 1
ATOM 561 C CA . GLU A 1 76 ? 17.501 -18.366 30.741 1.00 63.00 76 GLU A CA 1
ATOM 562 C C . GLU A 1 76 ? 16.302 -17.407 30.776 1.00 63.00 76 GLU A C 1
ATOM 564 O O . GLU A 1 76 ? 15.781 -17.020 29.728 1.00 63.00 76 GLU A O 1
ATOM 569 N N . ASP A 1 77 ? 15.812 -17.088 31.979 1.00 56.59 77 ASP A N 1
ATOM 570 C CA . ASP A 1 77 ? 14.862 -15.998 32.182 1.00 56.59 77 ASP A CA 1
ATOM 571 C C . ASP A 1 77 ? 15.523 -14.729 31.625 1.00 56.59 77 ASP A C 1
ATOM 573 O O . ASP A 1 77 ? 16.491 -14.225 32.197 1.00 56.59 77 ASP A O 1
ATOM 577 N N . ASP A 1 78 ? 15.053 -14.256 30.469 1.00 60.66 78 ASP A N 1
ATOM 578 C CA . ASP A 1 78 ? 15.477 -12.983 29.893 1.00 60.66 78 ASP A CA 1
ATOM 579 C C . ASP A 1 78 ? 15.113 -11.897 30.914 1.00 60.66 78 ASP A C 1
ATOM 581 O O . ASP A 1 78 ? 13.941 -11.543 31.077 1.00 60.66 78 ASP A O 1
ATOM 585 N N . GLU A 1 79 ? 16.107 -11.459 31.696 1.00 48.62 79 GLU A N 1
ATOM 586 C CA . GLU A 1 79 ? 15.946 -10.393 32.678 1.00 48.62 79 GLU A CA 1
ATOM 587 C C . GLU A 1 79 ? 15.302 -9.206 31.951 1.00 48.62 79 GLU A C 1
ATOM 589 O O . GLU A 1 79 ? 15.833 -8.754 30.926 1.00 48.62 79 GLU A O 1
ATOM 594 N N . PRO A 1 80 ? 14.155 -8.689 32.430 1.00 56.69 80 PRO A N 1
ATOM 595 C CA . PRO A 1 80 ? 13.516 -7.561 31.782 1.00 56.69 80 PRO A CA 1
ATOM 596 C C . PRO A 1 80 ? 14.539 -6.434 31.747 1.00 56.69 80 PRO A C 1
ATOM 598 O O . PRO A 1 80 ? 15.024 -6.007 32.792 1.00 56.69 80 PRO A O 1
ATOM 601 N N . THR A 1 81 ? 14.911 -5.983 30.547 1.00 54.31 81 THR A N 1
ATOM 602 C CA . THR A 1 81 ? 15.900 -4.917 30.397 1.00 54.31 81 THR A CA 1
ATOM 603 C C . THR A 1 81 ? 15.363 -3.665 31.089 1.00 54.31 81 THR A C 1
ATOM 605 O O . THR A 1 81 ? 14.507 -2.953 30.560 1.00 54.31 81 THR A O 1
ATOM 608 N N . GLU A 1 82 ? 15.831 -3.420 32.311 1.00 55.88 82 GLU A N 1
ATOM 609 C CA . GLU A 1 82 ? 15.528 -2.222 33.075 1.00 55.88 82 GLU A CA 1
ATOM 610 C C . GLU A 1 82 ? 16.202 -1.043 32.363 1.00 55.88 82 GLU A C 1
ATOM 612 O O . GLU A 1 82 ? 17.426 -0.921 32.346 1.00 55.88 82 GLU A O 1
ATOM 617 N N . GLY A 1 83 ? 15.394 -0.191 31.726 1.00 55.50 83 GLY A N 1
ATOM 618 C CA . GLY A 1 83 ? 15.853 1.092 31.193 1.00 55.50 83 GLY A CA 1
ATOM 619 C C . GLY A 1 83 ? 15.784 1.249 29.675 1.00 55.50 83 GLY A C 1
ATOM 620 O O . GLY A 1 83 ? 16.792 1.517 29.029 1.00 55.50 83 GLY A O 1
ATOM 621 N N . ALA A 1 84 ? 14.579 1.225 29.111 1.00 50.44 84 ALA A N 1
ATOM 622 C CA . ALA A 1 84 ? 14.242 2.196 28.075 1.00 50.44 84 ALA A CA 1
ATOM 623 C C . ALA A 1 84 ? 13.249 3.178 28.703 1.00 50.44 84 ALA A C 1
ATOM 625 O O . ALA A 1 84 ? 12.037 2.963 28.675 1.00 50.44 84 ALA A O 1
ATOM 626 N N . THR A 1 85 ? 13.768 4.218 29.358 1.00 49.91 85 THR A N 1
ATOM 627 C CA . THR A 1 85 ? 12.957 5.378 29.718 1.00 49.91 85 THR A CA 1
ATOM 628 C C . THR A 1 85 ? 12.371 5.923 28.423 1.00 49.91 85 THR A C 1
ATOM 630 O O . THR A 1 85 ? 13.095 6.361 27.533 1.00 49.91 85 THR A O 1
ATOM 633 N N . VAL A 1 86 ? 11.050 5.849 28.287 1.00 58.59 86 VAL A N 1
ATOM 634 C CA . VAL A 1 86 ? 10.345 6.738 27.373 1.00 58.59 86 VAL A CA 1
ATOM 635 C C . VAL A 1 86 ? 10.505 8.114 28.007 1.00 58.59 86 VAL A C 1
ATOM 637 O O . VAL A 1 86 ? 9.830 8.416 28.989 1.00 58.59 86 VAL A O 1
ATOM 640 N N . ASP A 1 87 ? 11.481 8.888 27.533 1.00 49.59 87 ASP A N 1
ATOM 641 C CA . ASP A 1 87 ? 11.553 10.318 27.813 1.00 49.59 87 ASP A CA 1
ATOM 642 C C . ASP A 1 87 ? 10.296 10.959 27.209 1.00 49.59 87 ASP A C 1
ATOM 644 O O . ASP A 1 87 ? 10.239 11.315 26.033 1.00 49.59 87 ASP A O 1
ATOM 648 N N . ASP A 1 88 ? 9.245 11.008 28.021 1.00 58.28 88 ASP A N 1
ATOM 649 C CA . ASP A 1 88 ? 8.070 11.842 27.824 1.00 58.28 88 ASP A CA 1
ATOM 650 C C . ASP A 1 88 ? 8.525 13.286 28.085 1.00 58.28 88 ASP A C 1
ATOM 652 O O . ASP A 1 88 ? 8.546 13.749 29.226 1.00 58.28 88 ASP A O 1
ATOM 656 N N . GLU A 1 89 ? 9.001 13.986 27.049 1.00 60.34 89 GLU A N 1
ATOM 657 C CA . GLU A 1 89 ? 9.113 15.444 27.116 1.00 60.34 89 GLU A CA 1
ATOM 658 C C . GLU A 1 89 ? 7.689 16.020 27.149 1.00 60.34 89 GLU A C 1
ATOM 660 O O . GLU A 1 89 ? 6.957 15.875 26.164 1.00 60.34 89 GLU A O 1
ATOM 665 N N . PRO A 1 90 ? 7.259 16.711 28.222 1.00 59.66 90 PRO A N 1
ATOM 666 C CA . PRO A 1 90 ? 6.039 17.487 28.137 1.00 59.66 90 PRO A CA 1
ATOM 667 C C . PRO A 1 90 ? 6.307 18.688 27.225 1.00 59.66 90 PRO A C 1
ATOM 669 O O . PRO A 1 90 ? 7.082 19.580 27.576 1.00 59.66 90 PRO A O 1
ATOM 672 N N . GLU A 1 91 ? 5.642 18.738 26.066 1.00 61.03 91 GLU A N 1
ATOM 673 C CA . GLU A 1 91 ? 5.541 19.959 25.266 1.00 61.03 91 GLU A CA 1
ATOM 674 C C . GLU A 1 91 ? 4.914 21.062 26.130 1.00 61.03 91 GLU A C 1
ATOM 676 O O . GLU A 1 91 ? 3.698 21.166 26.304 1.00 61.03 91 GLU A O 1
ATOM 681 N N . THR A 1 92 ? 5.760 21.911 26.705 1.00 60.38 92 THR A N 1
ATOM 682 C CA . THR A 1 92 ? 5.325 23.144 27.342 1.00 60.38 92 THR A CA 1
ATOM 683 C C . THR A 1 92 ? 4.895 24.109 26.245 1.00 60.38 92 THR A C 1
ATOM 685 O O . THR A 1 92 ? 5.735 24.691 25.561 1.00 60.38 92 THR A O 1
ATOM 688 N N . THR A 1 93 ? 3.591 24.317 26.093 1.00 69.94 93 THR A N 1
ATOM 689 C CA . THR A 1 93 ? 3.073 25.541 25.471 1.00 69.94 93 THR A CA 1
ATOM 690 C C . THR A 1 93 ? 2.908 26.585 26.578 1.00 69.94 93 THR A C 1
ATOM 692 O O . THR A 1 93 ? 2.055 26.391 27.446 1.00 69.94 93 THR A O 1
ATOM 695 N N . PRO A 1 94 ? 3.689 27.681 26.615 1.00 66.00 94 PRO A N 1
ATOM 696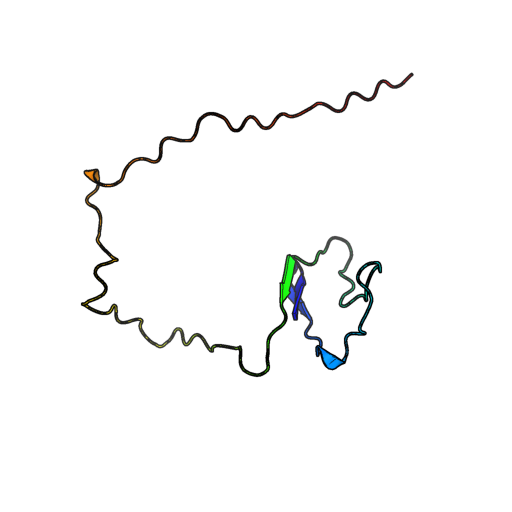 C CA . PRO A 1 94 ? 3.319 28.842 27.403 1.00 66.00 94 PRO A CA 1
ATOM 697 C C . PRO A 1 94 ? 2.347 29.687 26.572 1.00 66.00 94 PRO A C 1
ATOM 699 O O . PRO A 1 94 ? 2.732 30.289 25.573 1.00 66.00 94 PRO A O 1
ATOM 702 N N . ASP A 1 95 ? 1.083 29.694 26.985 1.00 60.38 95 ASP A N 1
ATOM 703 C CA . ASP A 1 95 ? 0.049 30.584 26.459 1.00 60.38 95 ASP A CA 1
ATOM 704 C C . ASP A 1 95 ? 0.112 31.906 27.249 1.00 60.38 95 ASP A C 1
ATOM 706 O O . ASP A 1 95 ? -0.080 31.918 28.471 1.00 60.38 95 ASP A O 1
ATOM 710 N N . ALA A 1 96 ? 0.454 32.999 26.564 1.00 51.06 96 ALA A N 1
ATOM 711 C CA . ALA A 1 96 ? 0.333 34.382 27.028 1.00 51.06 96 ALA A CA 1
ATOM 712 C C . ALA A 1 96 ? 0.106 35.311 25.830 1.00 51.06 96 ALA A C 1
ATOM 714 O O . ALA A 1 96 ? 0.890 35.220 24.857 1.00 51.06 96 ALA A O 1
#

Secondary structure (DSSP, 8-state):
-EEETT--EE---GGGSPP--SSS----S--PPTT--EEEE----TT------TTS-----TT-TT-----TTSS---------------------